Protein AF-A0A1G7DIL7-F1 (afdb_monomer_lite)

Sequence (63 aa):
MRRRTTPIRTIVVRPAKPRNPVMLAVVQRLATFAGRRHAADLHARERLQRMDLDQRVRELGEW

pLDDT: mean 73.03, std 6.87, range [48.97, 84.06]

Secondary structure (DSSP, 8-state):
-------------PPPPPS-HHHHHHHHHHHHHHHHHHHHHHHHHHHHHHS-HHHHHHHH---

Foldseek 3Di:
DDDPPDPPPPDPDDDPDPPDPVVVVVVVVVCVVVVVVVVVVVVVVVVLVPDDPVVNCVVVVDD

Radius of gyration: 26.87 Å; chains: 1; bounding box: 43×15×82 Å

Structure (mmCIF, N/CA/C/O backbone):
data_AF-A0A1G7DIL7-F1
#
_entry.id   AF-A0A1G7DIL7-F1
#
loop_
_atom_site.group_PDB
_atom_site.id
_atom_site.type_symbol
_atom_site.label_atom_id
_atom_site.label_alt_id
_atom_site.label_comp_id
_atom_site.label_asym_id
_atom_site.label_entity_id
_atom_site.label_seq_id
_atom_site.pdbx_PDB_ins_code
_atom_site.Cartn_x
_atom_site.Cartn_y
_atom_site.Cartn_z
_atom_site.occupancy
_atom_site.B_iso_or_equiv
_atom_site.auth_seq_id
_atom_site.auth_comp_id
_atom_site.auth_asym_id
_atom_site.auth_atom_id
_atom_site.pdbx_PDB_model_num
ATOM 1 N N . MET A 1 1 ? 4.235 5.618 56.124 1.00 48.97 1 MET A N 1
ATOM 2 C CA . MET A 1 1 ? 3.913 5.589 54.674 1.00 48.97 1 MET A CA 1
ATOM 3 C C . MET A 1 1 ? 2.597 4.841 54.462 1.00 48.97 1 MET A C 1
ATOM 5 O O . MET A 1 1 ? 2.532 3.665 54.785 1.00 48.97 1 MET A O 1
ATOM 9 N N . ARG A 1 2 ? 1.530 5.503 53.991 1.00 63.59 2 ARG A N 1
ATOM 10 C CA . ARG A 1 2 ? 0.193 4.892 53.831 1.00 63.59 2 ARG A CA 1
ATOM 11 C C . ARG A 1 2 ? 0.019 4.431 52.377 1.00 63.59 2 ARG A C 1
ATOM 13 O O . ARG A 1 2 ? -0.087 5.265 51.482 1.00 63.59 2 ARG A O 1
ATOM 20 N N . ARG A 1 3 ? 0.048 3.116 52.135 1.00 66.62 3 ARG A N 1
ATOM 21 C CA . ARG A 1 3 ? -0.100 2.514 50.797 1.00 66.62 3 ARG A CA 1
ATOM 22 C C . ARG A 1 3 ? -1.546 2.723 50.325 1.00 66.62 3 ARG A C 1
ATOM 24 O O . ARG A 1 3 ? -2.466 2.146 50.895 1.00 66.62 3 ARG A O 1
ATOM 31 N N . ARG A 1 4 ? -1.763 3.588 49.330 1.00 69.25 4 ARG A N 1
ATOM 32 C CA . AR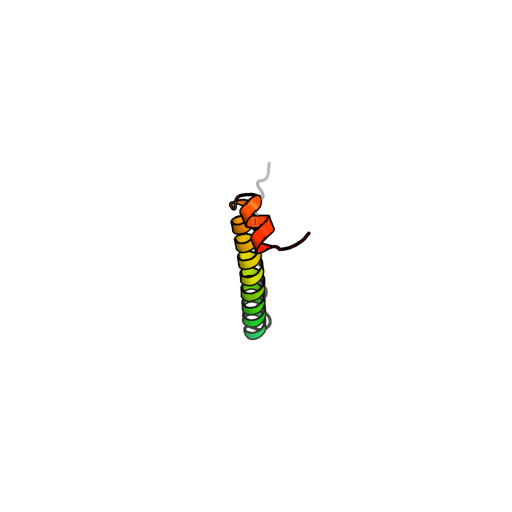G A 1 4 ? -3.077 3.774 48.696 1.00 69.25 4 ARG A CA 1
ATOM 33 C C . ARG A 1 4 ? -3.304 2.632 47.707 1.00 69.25 4 ARG A C 1
ATOM 35 O O . ARG A 1 4 ? -2.740 2.634 46.621 1.00 69.25 4 ARG A O 1
ATOM 42 N N . THR A 1 5 ? -4.118 1.656 48.090 1.00 66.19 5 THR A N 1
ATOM 43 C CA . THR A 1 5 ? -4.589 0.548 47.242 1.00 66.19 5 THR A CA 1
ATOM 44 C C . THR A 1 5 ? -5.794 0.967 46.396 1.00 66.19 5 THR A C 1
ATOM 46 O O . THR A 1 5 ? -6.800 0.270 46.338 1.00 66.19 5 THR A O 1
ATOM 49 N N . THR A 1 6 ? -5.731 2.127 45.741 1.00 69.38 6 THR A N 1
ATOM 50 C CA . THR A 1 6 ? -6.706 2.450 44.692 1.00 69.38 6 THR A CA 1
ATOM 51 C C . THR A 1 6 ? -6.388 1.584 43.475 1.00 69.38 6 THR A C 1
ATOM 53 O O . THR A 1 6 ? -5.319 1.776 42.890 1.00 69.38 6 THR A O 1
ATOM 56 N N . PRO A 1 7 ? -7.256 0.633 43.080 1.00 68.50 7 PRO A N 1
ATOM 57 C CA . PRO A 1 7 ? -7.055 -0.080 41.830 1.00 68.50 7 PRO A CA 1
ATOM 58 C C . PRO A 1 7 ? -7.112 0.943 40.696 1.00 68.50 7 PRO A C 1
ATOM 60 O O . PRO A 1 7 ? -8.039 1.755 40.627 1.00 68.50 7 PRO A O 1
ATOM 63 N N . ILE A 1 8 ? -6.103 0.929 39.826 1.00 70.75 8 ILE A N 1
ATOM 64 C CA . ILE A 1 8 ? -6.093 1.741 38.610 1.00 70.75 8 ILE A CA 1
ATOM 65 C C . ILE A 1 8 ? -7.299 1.285 37.788 1.00 70.75 8 ILE A C 1
ATOM 67 O O . ILE A 1 8 ? -7.306 0.190 37.223 1.00 70.75 8 ILE A O 1
ATOM 71 N N . ARG A 1 9 ? -8.363 2.096 37.774 1.00 67.81 9 ARG A N 1
ATOM 72 C CA . ARG A 1 9 ? -9.527 1.852 36.922 1.00 67.81 9 ARG A CA 1
ATOM 73 C C . ARG A 1 9 ? -9.056 1.979 35.480 1.00 67.81 9 ARG A C 1
ATOM 75 O O . ARG A 1 9 ? -8.863 3.080 34.979 1.00 67.81 9 ARG A O 1
ATOM 82 N N . THR A 1 10 ? -8.836 0.840 34.837 1.00 76.88 10 THR A N 1
ATOM 83 C CA . THR A 1 10 ? -8.498 0.793 33.417 1.00 76.88 10 THR A CA 1
ATOM 84 C C . THR A 1 10 ? -9.771 1.114 32.648 1.00 76.88 10 THR A C 1
ATOM 86 O O . THR A 1 10 ? -10.707 0.317 32.618 1.00 76.88 10 THR A O 1
ATOM 89 N N . ILE A 1 11 ? -9.844 2.317 32.081 1.00 78.25 11 ILE A N 1
ATOM 90 C CA . ILE A 1 11 ? -10.945 2.695 31.199 1.00 78.25 11 ILE A CA 1
ATOM 91 C C . ILE A 1 11 ? -10.710 1.965 29.880 1.00 78.25 11 ILE A C 1
ATOM 93 O O . ILE A 1 11 ? -9.825 2.325 29.107 1.00 78.25 11 ILE A O 1
ATOM 97 N N . VAL A 1 12 ? -11.488 0.913 29.630 1.00 74.44 12 VAL A N 1
ATOM 98 C CA . VAL A 1 12 ? -11.472 0.223 28.339 1.00 74.44 12 VAL A CA 1
ATOM 99 C C . VAL A 1 12 ? -12.185 1.119 27.331 1.00 74.44 12 VAL A C 1
ATOM 101 O O . VAL A 1 12 ? -13.414 1.174 27.278 1.00 74.44 12 VAL A O 1
ATOM 104 N N . VAL A 1 13 ? -11.407 1.859 26.544 1.00 77.75 13 VAL A N 1
ATOM 105 C CA . VAL A 1 13 ? -11.931 2.636 25.420 1.00 77.75 13 VAL A CA 1
ATOM 106 C C . VAL A 1 13 ? -12.339 1.648 24.333 1.00 77.75 13 VAL A C 1
ATOM 108 O O . VAL A 1 13 ? -11.499 0.932 23.788 1.00 77.75 13 VAL A O 1
ATOM 111 N N . ARG A 1 14 ? -13.639 1.577 24.018 1.00 72.56 14 ARG A N 1
ATOM 112 C CA . ARG A 1 14 ? -14.091 0.783 22.870 1.00 72.56 14 ARG A CA 1
ATOM 113 C C . ARG A 1 14 ? -13.515 1.409 21.597 1.00 72.56 14 ARG A C 1
ATOM 115 O O . ARG A 1 14 ? -13.678 2.619 21.417 1.00 72.56 14 ARG A O 1
ATOM 122 N N . PRO A 1 15 ? -12.881 0.623 20.708 1.00 69.81 15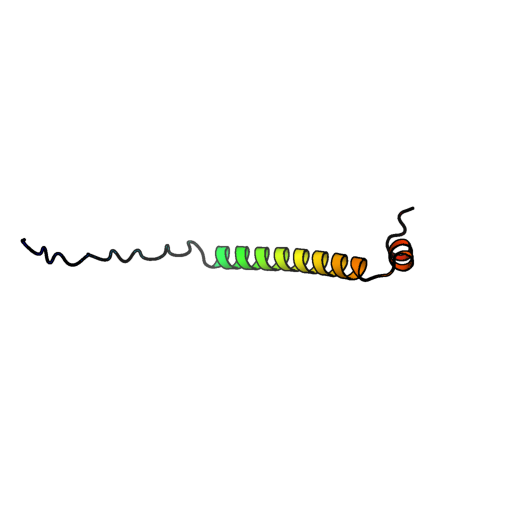 PRO A N 1
ATOM 123 C CA . PRO A 1 15 ? -12.457 1.138 19.418 1.00 69.81 15 PRO A CA 1
ATOM 124 C C . PRO A 1 15 ? -13.681 1.696 18.692 1.00 69.81 15 PRO A C 1
ATOM 126 O O . PRO A 1 15 ? -14.765 1.103 18.730 1.00 69.81 15 PRO A O 1
ATOM 129 N N . ALA A 1 16 ? -13.522 2.871 18.081 1.00 73.12 16 ALA A N 1
ATOM 130 C CA . ALA A 1 16 ? -14.604 3.522 17.361 1.00 73.12 16 ALA A CA 1
ATOM 131 C C . ALA A 1 16 ? -15.183 2.545 16.329 1.00 73.12 16 ALA A C 1
ATOM 133 O O . ALA A 1 16 ? -14.445 1.971 15.525 1.00 73.12 16 ALA A O 1
ATOM 134 N N . LYS A 1 17 ? -16.506 2.336 16.363 1.00 69.88 17 LYS A N 1
ATOM 135 C CA . LYS A 1 17 ? -17.183 1.484 15.383 1.00 69.88 17 LYS A CA 1
ATOM 136 C C . LYS A 1 17 ? -16.876 2.057 13.993 1.00 69.88 17 LYS A C 1
ATOM 138 O O . LYS A 1 17 ? -17.146 3.245 13.786 1.00 69.88 17 LYS A O 1
ATOM 143 N N . PRO A 1 18 ? -16.309 1.276 13.054 1.00 64.94 18 PRO A N 1
ATOM 144 C CA . PRO A 1 18 ? -16.069 1.771 11.708 1.00 64.94 18 PRO A CA 1
ATOM 145 C C . PRO A 1 18 ? -17.417 2.214 11.140 1.00 64.94 18 PRO A C 1
ATOM 147 O O . PRO A 1 18 ? -18.363 1.430 11.069 1.00 64.94 18 PRO A O 1
ATOM 150 N N . ARG A 1 19 ? -17.525 3.511 10.828 1.00 70.19 19 ARG A N 1
ATOM 151 C CA . ARG A 1 19 ? -18.802 4.183 10.540 1.00 70.19 19 ARG A CA 1
ATOM 152 C C . ARG A 1 19 ? -19.526 3.616 9.318 1.00 70.19 19 ARG A C 1
ATOM 154 O O . ARG A 1 19 ? -20.724 3.838 9.195 1.00 70.19 19 ARG A O 1
ATOM 161 N N . ASN A 1 20 ? -18.845 2.861 8.452 1.00 79.44 20 ASN A N 1
ATOM 162 C CA . ASN A 1 20 ? -19.481 2.136 7.360 1.00 79.44 20 ASN A CA 1
ATOM 163 C C . ASN A 1 20 ? -18.559 1.013 6.821 1.00 79.44 20 ASN A C 1
ATOM 165 O O . ASN A 1 20 ? -17.466 1.327 6.339 1.00 79.44 20 ASN A O 1
ATOM 169 N N . PRO A 1 21 ? -18.964 -0.273 6.854 1.00 80.38 21 PRO A N 1
ATOM 170 C CA . PRO A 1 21 ? -18.164 -1.373 6.300 1.00 80.38 21 PRO A CA 1
ATOM 171 C C . PRO A 1 21 ? -17.916 -1.227 4.790 1.00 80.38 21 PRO A C 1
ATOM 173 O O . PRO A 1 21 ? -16.859 -1.618 4.301 1.00 80.38 21 PRO A O 1
ATOM 176 N N . VAL A 1 22 ? -18.840 -0.594 4.059 1.00 83.25 22 VAL A N 1
ATOM 177 C CA . VAL A 1 22 ? -18.692 -0.323 2.622 1.00 83.25 22 VAL A CA 1
ATOM 178 C C . VAL A 1 22 ? -17.558 0.668 2.373 1.00 83.25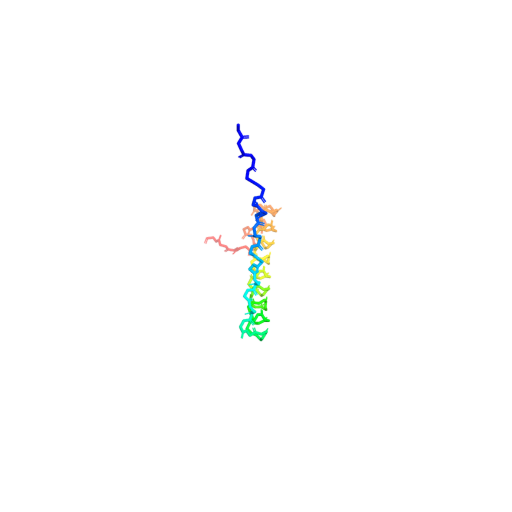 22 VAL A C 1
ATOM 180 O O . VAL A 1 22 ? -16.712 0.439 1.515 1.00 83.25 22 VAL A O 1
ATOM 183 N N . MET A 1 23 ? -17.482 1.742 3.165 1.00 80.56 23 MET A N 1
ATOM 184 C CA . MET A 1 23 ? -16.407 2.732 3.045 1.00 80.56 23 MET A CA 1
ATOM 185 C C . MET A 1 23 ? -15.037 2.102 3.324 1.00 80.56 23 MET A C 1
ATOM 187 O O . MET A 1 23 ? -14.068 2.397 2.628 1.00 80.56 23 MET A O 1
ATOM 191 N N . LEU A 1 24 ? -14.958 1.199 4.303 1.00 82.19 24 LEU A N 1
ATOM 192 C CA . LEU A 1 24 ? -13.724 0.486 4.625 1.00 82.19 24 LEU A CA 1
ATOM 193 C C . LEU A 1 24 ? -13.274 -0.413 3.462 1.00 82.19 24 LEU A C 1
ATOM 195 O O . LEU A 1 24 ? -12.099 -0.391 3.098 1.00 82.19 24 LEU A O 1
ATOM 199 N N . ALA A 1 25 ? -14.207 -1.123 2.821 1.00 83.94 25 ALA A N 1
ATOM 200 C CA . ALA A 1 25 ? -13.921 -1.917 1.627 1.00 83.94 25 ALA A CA 1
ATOM 201 C C . ALA A 1 25 ? -13.461 -1.050 0.440 1.00 83.94 25 ALA A C 1
ATOM 203 O O . ALA A 1 25 ? -12.530 -1.427 -0.271 1.00 83.94 25 ALA A O 1
ATOM 204 N N . VAL A 1 26 ? -14.055 0.134 0.246 1.00 83.56 26 VAL A N 1
ATOM 205 C CA . VAL A 1 26 ? -13.648 1.085 -0.805 1.00 83.56 26 VAL A CA 1
ATOM 206 C C . VAL A 1 26 ? -12.233 1.608 -0.559 1.00 83.56 26 VAL A C 1
ATOM 208 O O . VAL A 1 26 ? -11.412 1.583 -1.474 1.00 83.56 26 VAL A O 1
ATOM 211 N N . VAL A 1 27 ? -11.911 2.023 0.670 1.00 84.06 27 VAL A N 1
ATOM 212 C CA . VAL A 1 27 ? -10.561 2.490 1.026 1.00 84.06 27 VAL A CA 1
ATOM 213 C C . VAL A 1 27 ? -9.534 1.374 0.841 1.00 84.06 27 VAL A C 1
ATOM 215 O O . VAL A 1 27 ? -8.494 1.606 0.233 1.00 84.06 27 VAL A O 1
ATOM 218 N N . GLN A 1 28 ? -9.831 0.151 1.290 1.00 81.25 28 GLN A N 1
ATOM 219 C CA . GLN A 1 28 ? -8.943 -0.997 1.079 1.00 81.25 28 GLN A CA 1
ATOM 220 C C . GLN A 1 28 ? -8.743 -1.306 -0.407 1.00 81.25 28 GLN A C 1
ATOM 222 O O . GLN A 1 28 ? -7.614 -1.547 -0.837 1.00 81.25 28 GLN A O 1
ATOM 227 N N . ARG A 1 29 ? -9.811 -1.262 -1.213 1.00 79.00 29 ARG A N 1
ATOM 228 C CA . ARG A 1 29 ? -9.737 -1.453 -2.667 1.00 79.00 29 ARG A CA 1
ATOM 229 C C . ARG A 1 29 ? -8.849 -0.382 -3.303 1.00 79.00 29 ARG A C 1
ATOM 231 O O . ARG A 1 29 ? -7.933 -0.731 -4.041 1.00 79.00 29 ARG A O 1
ATOM 238 N N . LEU A 1 30 ? -9.066 0.893 -2.985 1.00 77.12 30 LEU A N 1
ATOM 239 C CA . LEU A 1 30 ? -8.273 2.003 -3.520 1.00 77.12 30 LEU A CA 1
ATOM 240 C C . LEU A 1 30 ? -6.805 1.920 -3.090 1.00 77.12 30 LEU A C 1
ATOM 242 O O . LEU A 1 30 ? -5.924 2.046 -3.936 1.00 77.12 30 LEU A O 1
ATOM 246 N N . ALA A 1 31 ? -6.533 1.620 -1.819 1.00 72.06 31 ALA A N 1
ATOM 247 C CA . ALA A 1 31 ? -5.177 1.428 -1.311 1.00 72.06 31 ALA A CA 1
ATOM 248 C C . ALA A 1 31 ? -4.467 0.247 -1.994 1.00 72.06 31 ALA A C 1
ATOM 250 O O . ALA A 1 31 ? -3.299 0.353 -2.355 1.00 72.06 31 ALA A O 1
ATOM 251 N N . THR A 1 32 ? -5.181 -0.853 -2.251 1.00 73.75 32 THR A N 1
ATOM 252 C CA . THR A 1 32 ? -4.636 -2.018 -2.968 1.00 73.75 32 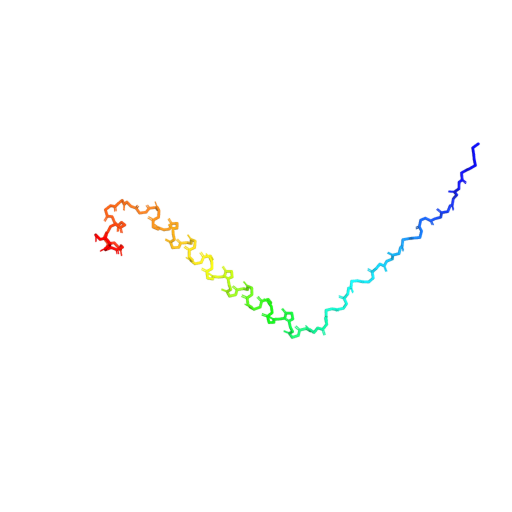THR A CA 1
ATOM 253 C C . THR A 1 32 ? -4.312 -1.677 -4.423 1.00 73.75 32 THR A C 1
ATOM 255 O O . THR A 1 32 ? -3.267 -2.072 -4.933 1.00 73.75 32 THR A O 1
ATOM 258 N N . PHE A 1 33 ? -5.182 -0.930 -5.107 1.00 69.62 33 PHE A N 1
ATOM 259 C CA . PHE A 1 33 ? -4.932 -0.495 -6.484 1.00 69.62 33 PHE A CA 1
ATOM 260 C C . PHE A 1 33 ? -3.777 0.510 -6.576 1.00 69.62 33 PHE A C 1
ATOM 262 O O . PHE A 1 33 ? -2.923 0.371 -7.452 1.00 69.62 33 PHE A O 1
ATOM 269 N N . ALA A 1 34 ? -3.709 1.478 -5.659 1.00 65.38 34 ALA A N 1
ATOM 270 C CA . ALA A 1 34 ? -2.606 2.433 -5.583 1.00 65.38 34 ALA A CA 1
ATOM 271 C C . ALA A 1 34 ? -1.275 1.734 -5.256 1.00 65.38 34 ALA A C 1
ATOM 273 O O . ALA A 1 34 ? -0.275 1.966 -5.933 1.00 65.38 34 ALA A O 1
ATOM 274 N N . GLY A 1 35 ? -1.278 0.809 -4.291 1.00 62.84 35 GLY A N 1
ATOM 275 C CA . GLY A 1 35 ? -0.104 0.018 -3.921 1.00 62.84 35 GLY A CA 1
ATOM 276 C C . GLY A 1 35 ? 0.394 -0.883 -5.053 1.00 62.84 35 GLY A C 1
ATOM 277 O O . GLY A 1 35 ? 1.596 -0.970 -5.277 1.00 62.84 35 GLY A O 1
ATOM 278 N N . ARG A 1 36 ? -0.510 -1.496 -5.832 1.00 63.50 36 ARG A N 1
ATOM 279 C CA . ARG A 1 36 ? -0.138 -2.305 -7.008 1.00 63.50 36 ARG A CA 1
ATOM 280 C C . ARG A 1 36 ? 0.494 -1.477 -8.120 1.00 63.50 36 ARG A C 1
ATOM 282 O O . ARG A 1 36 ? 1.459 -1.935 -8.720 1.00 63.50 36 ARG A O 1
ATOM 289 N N . ARG A 1 37 ? -0.020 -0.271 -8.381 1.00 62.72 37 ARG A N 1
ATOM 290 C CA . ARG A 1 37 ? 0.596 0.650 -9.350 1.00 62.72 37 ARG A CA 1
ATOM 291 C C . ARG A 1 37 ? 1.986 1.076 -8.901 1.00 62.72 37 ARG A C 1
ATOM 293 O O . ARG A 1 37 ? 2.921 0.994 -9.682 1.00 62.72 37 ARG A O 1
ATOM 300 N N . HIS A 1 38 ? 2.136 1.427 -7.627 1.00 63.38 38 HIS A N 1
ATOM 301 C CA . HIS A 1 38 ? 3.435 1.810 -7.089 1.00 63.38 38 HIS A CA 1
ATOM 302 C C . HIS A 1 38 ? 4.449 0.656 -7.124 1.00 63.38 38 HIS A C 1
ATOM 304 O O . HIS A 1 38 ? 5.593 0.856 -7.513 1.00 63.38 38 HIS A O 1
ATOM 310 N N . ALA A 1 39 ? 4.026 -0.567 -6.792 1.00 66.56 39 ALA A N 1
ATOM 311 C CA . ALA A 1 39 ? 4.877 -1.751 -6.885 1.00 66.56 39 ALA A CA 1
ATOM 312 C C . ALA A 1 39 ? 5.276 -2.077 -8.335 1.00 66.56 39 ALA A C 1
ATOM 314 O O . ALA A 1 39 ? 6.426 -2.426 -8.584 1.00 66.56 39 ALA A O 1
ATOM 315 N N . ALA A 1 40 ? 4.358 -1.933 -9.296 1.00 70.56 40 ALA A N 1
ATOM 316 C CA . ALA A 1 40 ? 4.659 -2.130 -10.713 1.00 70.56 40 ALA A CA 1
ATOM 317 C C . ALA A 1 40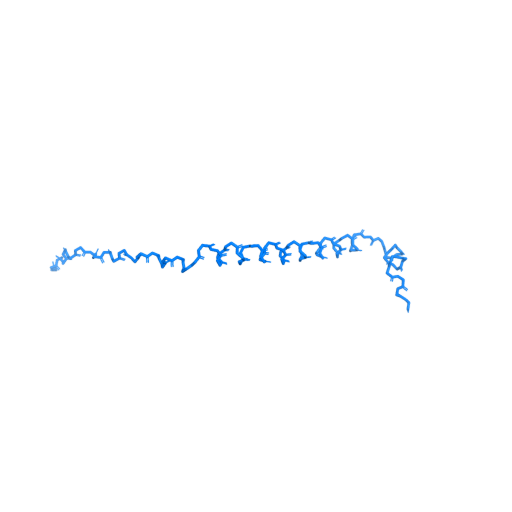 ? 5.669 -1.093 -11.234 1.00 70.56 40 ALA A C 1
ATOM 319 O O . ALA A 1 40 ? 6.625 -1.468 -11.909 1.00 70.56 40 ALA A O 1
ATOM 320 N N . ASP A 1 41 ? 5.512 0.179 -10.859 1.00 71.44 41 ASP A N 1
ATOM 321 C CA . ASP A 1 41 ? 6.452 1.246 -11.221 1.00 71.44 41 ASP A CA 1
ATOM 322 C C . ASP A 1 41 ? 7.836 1.028 -10.598 1.00 71.44 41 ASP A C 1
ATOM 324 O O . ASP A 1 41 ? 8.858 1.231 -11.254 1.00 71.44 41 ASP A O 1
ATOM 328 N N . LEU A 1 42 ? 7.891 0.588 -9.337 1.00 73.50 42 LEU A N 1
ATOM 329 C CA . LEU A 1 42 ? 9.147 0.249 -8.667 1.00 73.50 42 LEU A CA 1
ATOM 330 C C . LEU A 1 42 ? 9.839 -0.940 -9.341 1.00 73.50 42 LEU A C 1
ATOM 332 O O . LEU A 1 42 ? 11.033 -0.858 -9.618 1.00 73.50 42 LEU A O 1
ATOM 336 N N . HIS A 1 43 ? 9.100 -1.998 -9.685 1.00 72.88 43 HIS A N 1
ATOM 337 C CA . HIS A 1 43 ? 9.651 -3.139 -10.419 1.00 72.88 43 HIS A CA 1
ATOM 338 C C . HIS A 1 43 ? 10.124 -2.768 -11.828 1.00 72.88 43 HIS A C 1
ATOM 340 O O . HIS A 1 43 ? 11.164 -3.256 -12.267 1.00 72.88 43 HIS A O 1
ATOM 346 N N . ALA A 1 44 ? 9.404 -1.894 -12.537 1.00 76.06 44 ALA A N 1
ATOM 347 C CA . ALA A 1 44 ? 9.824 -1.403 -13.847 1.00 76.06 44 ALA A CA 1
ATOM 348 C C . ALA A 1 44 ? 11.129 -0.597 -13.749 1.00 76.06 44 ALA A C 1
ATOM 350 O O . ALA A 1 44 ? 12.056 -0.815 -14.530 1.00 76.06 44 ALA A O 1
ATOM 351 N N . ARG A 1 45 ? 11.244 0.277 -12.741 1.00 74.94 45 ARG A N 1
ATOM 352 C CA . ARG A 1 45 ? 12.468 1.045 -12.466 1.00 74.94 45 ARG A CA 1
ATOM 353 C C . ARG A 1 45 ? 13.636 0.152 -12.065 1.00 74.94 45 ARG A C 1
ATOM 355 O O . ARG A 1 45 ? 14.744 0.353 -12.549 1.00 74.94 45 ARG A O 1
ATOM 362 N N . GLU A 1 46 ? 13.396 -0.850 -11.227 1.00 78.19 46 GLU A N 1
ATOM 363 C CA . GLU A 1 46 ? 14.419 -1.809 -10.811 1.00 78.19 46 GLU A CA 1
ATOM 364 C C . GLU A 1 46 ? 14.902 -2.667 -11.990 1.00 78.19 46 GLU A C 1
ATOM 366 O O . GLU A 1 46 ? 16.103 -2.884 -12.151 1.00 78.19 46 GLU A O 1
ATOM 371 N N . ARG A 1 47 ? 13.990 -3.099 -12.871 1.00 78.38 47 ARG A N 1
ATOM 372 C CA . ARG A 1 47 ? 14.342 -3.812 -14.106 1.00 78.38 47 ARG A CA 1
ATOM 373 C C . ARG A 1 47 ? 15.215 -2.956 -15.022 1.00 78.38 47 ARG A C 1
ATOM 375 O O . ARG A 1 47 ? 16.215 -3.459 -15.522 1.00 78.38 47 ARG A O 1
ATOM 382 N N . LEU A 1 48 ? 14.874 -1.679 -15.192 1.00 76.25 48 LEU A N 1
ATOM 383 C CA . LEU A 1 48 ? 15.676 -0.734 -15.971 1.00 76.25 48 LEU A CA 1
ATOM 384 C C . LEU A 1 48 ? 17.057 -0.498 -15.347 1.00 76.25 48 LEU A C 1
ATOM 386 O O . LEU A 1 48 ? 18.028 -0.392 -16.079 1.00 76.25 48 LEU A O 1
ATOM 390 N N . GLN A 1 49 ? 17.181 -0.448 -14.018 1.00 76.69 49 GLN A N 1
ATOM 391 C CA . GLN A 1 49 ? 18.476 -0.260 -13.345 1.00 76.69 49 GLN A CA 1
ATOM 392 C C . GLN A 1 49 ? 19.411 -1.471 -13.452 1.00 76.69 49 GLN A C 1
ATOM 394 O O . GLN A 1 49 ? 20.625 -1.299 -13.393 1.00 76.69 49 GLN A O 1
ATOM 399 N N . ARG A 1 50 ? 18.864 -2.683 -13.599 1.00 80.69 50 ARG A N 1
ATOM 400 C CA . ARG A 1 50 ? 19.647 -3.916 -13.795 1.00 80.69 50 ARG A CA 1
ATOM 401 C C . ARG A 1 50 ? 20.076 -4.142 -15.247 1.00 80.69 50 ARG A C 1
ATOM 403 O O . ARG A 1 50 ? 20.899 -5.017 -15.493 1.00 80.69 50 ARG A O 1
ATOM 410 N N . MET A 1 51 ? 19.492 -3.414 -16.197 1.00 79.81 51 MET A N 1
ATOM 411 C CA . MET A 1 51 ? 19.874 -3.479 -17.606 1.00 79.81 51 MET A CA 1
ATOM 412 C C . MET A 1 51 ? 21.148 -2.677 -17.854 1.00 79.81 51 MET A C 1
ATOM 414 O O . MET A 1 51 ? 21.351 -1.614 -17.263 1.00 79.81 51 MET A O 1
ATOM 418 N N . ASP A 1 52 ? 21.977 -3.186 -18.761 1.00 78.94 52 ASP A N 1
ATOM 419 C CA . ASP A 1 52 ? 23.173 -2.486 -19.212 1.00 78.94 52 ASP A CA 1
ATOM 420 C C . ASP A 1 52 ? 22.806 -1.159 -19.898 1.00 78.94 52 ASP A C 1
ATOM 422 O O . ASP A 1 52 ? 21.691 -0.994 -20.412 1.00 78.94 52 ASP A O 1
ATOM 426 N N . LEU A 1 53 ? 23.726 -0.195 -19.885 1.00 75.50 53 LEU A N 1
ATOM 427 C CA . LEU A 1 53 ? 23.476 1.172 -20.349 1.00 75.50 53 LEU A CA 1
ATOM 428 C C . LEU A 1 53 ? 22.967 1.191 -21.796 1.00 75.50 53 LEU A C 1
ATOM 430 O O . LEU A 1 53 ? 21.962 1.840 -22.086 1.00 75.50 53 LEU A O 1
ATOM 434 N N . ASP A 1 54 ? 23.589 0.398 -22.666 1.00 79.00 54 ASP A N 1
ATOM 435 C CA . ASP A 1 54 ? 23.222 0.285 -24.080 1.00 79.00 54 ASP A CA 1
ATOM 436 C C . ASP A 1 54 ? 21.800 -0.262 -24.268 1.00 79.00 54 ASP A C 1
ATOM 438 O O . ASP A 1 54 ? 21.052 0.159 -25.154 1.00 79.00 54 ASP A O 1
ATOM 442 N N . GLN A 1 55 ? 21.386 -1.176 -23.389 1.00 77.50 55 GLN A N 1
ATOM 443 C CA . GLN A 1 55 ? 20.056 -1.771 -23.430 1.00 77.50 55 GLN A CA 1
ATOM 444 C C . GLN A 1 55 ? 18.984 -0.805 -22.914 1.00 77.50 55 GLN A C 1
ATOM 446 O O . GLN A 1 55 ? 17.888 -0.750 -23.472 1.00 77.50 55 GLN A O 1
ATOM 451 N N . ARG A 1 56 ? 19.309 0.017 -21.910 1.00 75.56 56 ARG A N 1
ATOM 452 C CA . ARG A 1 56 ? 18.423 1.086 -21.423 1.00 75.56 56 ARG A CA 1
ATOM 453 C C . ARG A 1 56 ? 18.204 2.171 -22.470 1.00 75.56 56 ARG A C 1
ATOM 455 O O . ARG A 1 56 ? 17.069 2.600 -22.644 1.00 75.56 56 ARG A O 1
ATOM 462 N N . VAL A 1 57 ? 19.261 2.597 -23.164 1.00 75.56 57 VAL A N 1
ATOM 463 C CA . VAL A 1 57 ? 19.174 3.599 -24.242 1.00 75.56 57 VAL A CA 1
ATOM 464 C C . VAL A 1 57 ? 18.283 3.087 -25.375 1.00 75.56 57 VAL A C 1
ATOM 466 O O . VAL A 1 57 ? 17.458 3.832 -25.898 1.00 75.56 57 VAL A O 1
ATOM 469 N N . ARG A 1 58 ? 18.371 1.792 -25.704 1.00 77.62 58 ARG A N 1
ATOM 470 C CA . ARG A 1 58 ? 17.532 1.173 -26.738 1.00 77.62 58 ARG A CA 1
ATOM 471 C C . ARG A 1 58 ? 16.057 1.041 -26.350 1.00 77.62 58 ARG A C 1
ATOM 473 O O . ARG A 1 58 ? 15.210 1.171 -2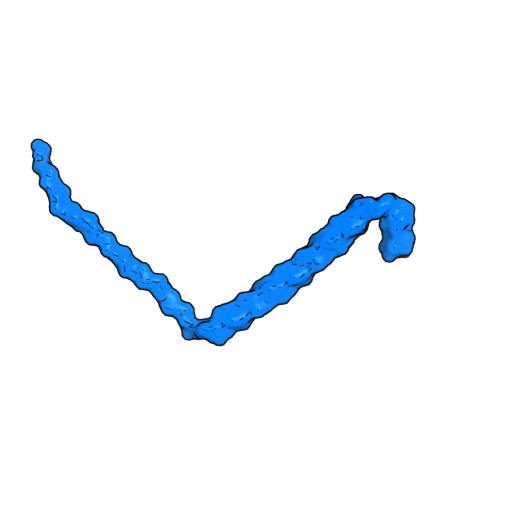7.227 1.00 77.62 58 ARG A O 1
ATOM 480 N N . GLU A 1 59 ? 15.745 0.767 -25.081 1.00 74.00 59 GLU A N 1
ATOM 481 C CA . GLU A 1 59 ? 14.350 0.683 -24.614 1.00 74.00 59 GLU A CA 1
ATOM 482 C C . GLU A 1 59 ? 13.707 2.050 -24.359 1.00 74.00 59 GLU A C 1
ATOM 484 O O . GLU A 1 59 ? 12.516 2.208 -24.613 1.00 74.00 59 GLU A O 1
ATOM 489 N N . LEU A 1 60 ? 14.466 3.033 -23.863 1.00 73.88 60 LEU A N 1
ATOM 490 C CA . LEU A 1 60 ? 13.939 4.374 -23.600 1.00 73.88 60 LEU A CA 1
ATOM 491 C C . LEU A 1 60 ? 13.878 5.224 -24.870 1.00 73.88 60 LEU A C 1
ATOM 493 O O . LEU A 1 60 ? 12.980 6.045 -24.984 1.00 73.88 60 LEU A O 1
ATOM 497 N N . GLY A 1 61 ? 14.794 5.031 -25.826 1.00 69.25 61 GLY A N 1
ATOM 498 C CA . GLY A 1 61 ? 14.801 5.769 -27.095 1.00 69.25 61 GLY A CA 1
ATOM 499 C C . GLY A 1 61 ? 14.973 7.288 -26.957 1.00 69.25 61 GLY A C 1
ATOM 500 O O . GLY A 1 61 ? 14.888 7.991 -27.960 1.00 69.25 61 GLY A O 1
ATOM 501 N N . GLU A 1 62 ? 15.208 7.783 -25.742 1.00 61.91 62 GLU A N 1
ATOM 502 C CA . GLU A 1 62 ? 15.458 9.187 -25.431 1.00 61.91 62 GLU A CA 1
ATOM 503 C C . GLU A 1 62 ? 16.896 9.519 -25.853 1.00 61.91 62 GLU A C 1
ATOM 505 O O . GLU A 1 62 ? 17.857 9.125 -25.184 1.00 61.91 62 GLU A O 1
ATOM 510 N N . TRP A 1 63 ? 17.022 10.202 -26.990 1.00 59.56 63 TRP A N 1
ATOM 511 C CA . TRP A 1 63 ? 18.217 10.932 -27.409 1.00 59.56 63 TRP A CA 1
ATOM 512 C C . TRP A 1 63 ? 17.939 12.427 -27.302 1.00 59.56 63 TRP A C 1
ATOM 514 O O . TRP A 1 63 ? 16.844 12.842 -27.749 1.00 59.56 63 TRP A O 1
#